Protein AF-A0A2R2MSJ0-F1 (afdb_monomer_lite)

Sequence (145 aa):
MKDLVELEDTWILMQLSHLGVMKRMVDFLRVNDDDELLEVMGLIVARMLVSSDDRLGQLFDTHGGPTLLMSMARRTTGLLRDEVGQTLKSVTHGLKKQKYKQLQKATQHPQKADIWDQVFQKWQEQDRVTQIFQRPYISPQHQVL

Organism: Lingula anatina (NCBI:txid7574)

Foldseek 3Di:
DDDPVVVVLVVVLVVCVVVLVLLVLQVQCVVVVVDLVSNLVSLVVLLVSCQSDVVSLVSNVVNVVLVSLVVQCVVDDDPSNVSSVSSNVSSVVSVVVVVVVVVVVVPDDDDDDDPVVVVVVVVVVVVVVVVVVPDDDDDDDDDDD

Structure (mmCIF, N/CA/C/O backbone):
data_AF-A0A2R2MSJ0-F1
#
_entry.id   AF-A0A2R2MSJ0-F1
#
loop_
_atom_site.group_PDB
_atom_site.id
_atom_site.type_symbol
_atom_site.label_atom_id
_atom_site.label_alt_id
_atom_site.label_comp_id
_atom_site.label_asym_id
_atom_site.label_entity_id
_atom_site.label_seq_id
_atom_site.pdbx_PDB_ins_code
_atom_site.Cartn_x
_atom_site.Cartn_y
_atom_site.Cartn_z
_atom_site.occupancy
_atom_site.B_iso_or_equiv
_atom_site.auth_seq_id
_atom_site.auth_comp_id
_atom_site.auth_asym_id
_atom_site.auth_atom_id
_atom_site.pdbx_PDB_model_num
ATOM 1 N N . MET A 1 1 ? 30.808 7.928 -7.553 1.00 41.94 1 MET A N 1
ATOM 2 C CA . MET A 1 1 ? 31.110 6.519 -7.240 1.00 41.94 1 MET A CA 1
ATOM 3 C C . MET A 1 1 ? 29.891 6.029 -6.476 1.00 41.94 1 MET A C 1
ATOM 5 O O . MET A 1 1 ? 29.633 6.597 -5.429 1.00 41.94 1 MET A O 1
ATOM 9 N N . LYS A 1 2 ? 29.032 5.191 -7.075 1.00 44.12 2 LYS A N 1
ATOM 10 C CA . LYS A 1 2 ? 27.885 4.620 -6.346 1.00 44.12 2 LYS A CA 1
ATOM 11 C C . LYS A 1 2 ? 28.430 3.499 -5.471 1.00 44.12 2 LYS A C 1
ATOM 13 O O . LYS A 1 2 ? 29.189 2.682 -5.994 1.00 44.12 2 LYS A O 1
ATOM 18 N N . ASP A 1 3 ? 28.115 3.521 -4.183 1.00 49.41 3 ASP A N 1
ATOM 19 C CA . ASP A 1 3 ? 28.580 2.512 -3.235 1.00 49.41 3 ASP A CA 1
ATOM 20 C C . ASP A 1 3 ? 28.105 1.119 -3.662 1.00 49.41 3 ASP A C 1
ATOM 22 O O . ASP A 1 3 ? 27.002 0.958 -4.188 1.00 49.41 3 ASP A O 1
ATOM 26 N N . LEU A 1 4 ? 28.939 0.101 -3.432 1.00 45.50 4 LEU A N 1
ATOM 27 C CA . LEU A 1 4 ? 28.608 -1.303 -3.717 1.00 45.50 4 LEU A CA 1
ATOM 28 C C . LEU A 1 4 ? 27.281 -1.727 -3.056 1.00 45.50 4 LEU A C 1
ATOM 30 O O . LEU A 1 4 ? 26.523 -2.502 -3.630 1.00 45.50 4 LEU A O 1
ATOM 34 N N . VAL A 1 5 ? 26.990 -1.150 -1.888 1.00 57.09 5 VAL A N 1
ATOM 35 C CA . VAL A 1 5 ? 25.764 -1.366 -1.110 1.00 57.09 5 VAL A CA 1
ATOM 36 C C . VAL A 1 5 ? 24.522 -0.883 -1.871 1.00 57.09 5 VAL A C 1
ATOM 38 O O . VAL A 1 5 ? 23.530 -1.599 -1.946 1.00 57.09 5 VAL A O 1
ATOM 41 N N . GLU A 1 6 ? 24.590 0.271 -2.550 1.00 57.34 6 GLU A N 1
ATOM 42 C CA . GLU A 1 6 ? 23.467 0.773 -3.362 1.00 57.34 6 GLU A CA 1
ATOM 43 C C . GLU A 1 6 ? 23.180 -0.128 -4.579 1.00 57.34 6 GLU A C 1
ATOM 45 O O . GLU A 1 6 ? 22.046 -0.200 -5.065 1.00 57.34 6 GLU A O 1
ATOM 50 N N . LEU A 1 7 ? 24.209 -0.806 -5.102 1.00 60.25 7 LEU A N 1
ATOM 51 C CA . LEU A 1 7 ? 24.081 -1.746 -6.219 1.00 60.25 7 LEU A CA 1
ATOM 52 C C . LEU A 1 7 ? 23.449 -3.075 -5.780 1.00 60.25 7 LEU A C 1
ATOM 54 O O . LEU A 1 7 ? 22.593 -3.589 -6.505 1.00 60.25 7 LEU A O 1
ATOM 58 N N . GLU A 1 8 ? 23.817 -3.600 -4.607 1.00 61.97 8 GLU A N 1
ATOM 59 C CA . GLU A 1 8 ? 23.181 -4.788 -4.016 1.00 61.97 8 GLU A CA 1
ATOM 60 C C . GLU A 1 8 ? 21.708 -4.535 -3.680 1.00 61.97 8 GLU A C 1
ATOM 62 O O . GLU A 1 8 ? 20.848 -5.320 -4.091 1.00 61.97 8 GLU A O 1
ATOM 67 N N . ASP A 1 9 ? 21.396 -3.400 -3.050 1.00 66.62 9 ASP A N 1
ATOM 68 C CA . ASP A 1 9 ? 20.017 -3.024 -2.721 1.00 66.62 9 ASP A CA 1
ATOM 69 C C . ASP A 1 9 ? 19.148 -2.931 -3.984 1.00 66.62 9 ASP A C 1
ATOM 71 O O . ASP A 1 9 ? 18.032 -3.455 -4.035 1.00 66.62 9 ASP A O 1
ATOM 75 N N . THR A 1 10 ? 19.685 -2.348 -5.062 1.00 74.25 10 THR A N 1
ATOM 76 C CA . THR A 1 10 ? 18.979 -2.256 -6.350 1.00 74.25 10 THR A CA 1
ATOM 77 C C . THR A 1 10 ? 18.700 -3.639 -6.952 1.00 74.25 10 THR A C 1
ATOM 79 O O . THR A 1 10 ? 17.625 -3.861 -7.519 1.00 74.25 10 THR A O 1
ATOM 82 N N . TRP A 1 11 ? 19.641 -4.584 -6.847 1.00 80.62 11 TRP A N 1
ATOM 83 C CA . TRP A 1 11 ? 19.450 -5.942 -7.359 1.00 80.62 11 TRP A CA 1
ATOM 84 C C . TRP A 1 11 ? 18.376 -6.695 -6.569 1.00 80.62 11 TRP A C 1
ATOM 86 O O . TRP A 1 11 ? 17.491 -7.299 -7.180 1.00 80.62 11 TRP A O 1
ATOM 96 N N . ILE A 1 12 ? 18.388 -6.598 -5.236 1.00 81.81 12 ILE A N 1
ATOM 97 C CA . ILE A 1 12 ? 17.370 -7.211 -4.370 1.00 81.81 12 ILE A CA 1
ATOM 98 C C . ILE A 1 12 ? 15.978 -6.679 -4.729 1.00 81.81 12 ILE A C 1
ATOM 100 O O . ILE A 1 12 ? 15.050 -7.460 -4.947 1.00 81.81 12 ILE A O 1
ATOM 104 N N . LEU A 1 13 ? 15.827 -5.361 -4.874 1.00 79.06 13 LEU A N 1
ATOM 105 C CA . LEU A 1 13 ? 14.554 -4.732 -5.244 1.00 79.06 13 LEU A CA 1
ATOM 106 C C . LEU A 1 13 ? 14.070 -5.173 -6.637 1.00 79.06 13 LEU A C 1
ATOM 108 O O . LEU A 1 13 ? 12.874 -5.405 -6.840 1.00 79.06 13 LEU A O 1
ATOM 112 N N . MET A 1 14 ? 14.990 -5.378 -7.588 1.00 78.75 14 MET A N 1
ATOM 113 C CA . MET A 1 14 ? 14.667 -5.964 -8.893 1.00 78.75 14 MET A CA 1
ATOM 114 C C . MET A 1 14 ? 14.197 -7.420 -8.789 1.00 78.75 14 MET A C 1
ATOM 116 O O . MET A 1 14 ? 13.229 -7.782 -9.460 1.00 78.75 14 MET A O 1
ATOM 120 N N . GLN A 1 15 ? 14.825 -8.245 -7.946 1.00 84.19 15 GLN A N 1
ATOM 121 C CA . GLN A 1 15 ? 14.379 -9.624 -7.721 1.00 84.19 15 GLN A CA 1
ATOM 122 C C . GLN A 1 15 ? 12.989 -9.666 -7.075 1.00 84.19 15 GLN A C 1
ATOM 124 O O . GLN A 1 15 ? 12.120 -10.410 -7.526 1.00 84.19 15 GLN A O 1
ATOM 129 N N . LEU A 1 16 ? 12.732 -8.820 -6.074 1.00 79.31 16 LEU A N 1
ATOM 130 C CA . LEU A 1 16 ? 11.418 -8.718 -5.426 1.00 79.31 16 LEU A CA 1
ATOM 131 C C . LEU A 1 16 ? 10.319 -8.312 -6.421 1.00 79.31 16 LEU A C 1
ATOM 133 O O . LEU A 1 16 ? 9.221 -8.874 -6.410 1.00 79.31 16 LEU A O 1
ATOM 137 N N . SER A 1 17 ? 10.626 -7.373 -7.317 1.00 79.94 17 SER A N 1
ATOM 138 C CA . SER A 1 17 ? 9.743 -7.001 -8.425 1.00 79.94 17 SER A CA 1
ATOM 139 C C . SER A 1 17 ? 9.456 -8.193 -9.348 1.00 79.94 17 SER A C 1
ATOM 141 O O . SER A 1 17 ? 8.292 -8.508 -9.602 1.00 79.94 17 SER A O 1
ATOM 143 N N . HIS A 1 18 ? 10.497 -8.917 -9.777 1.00 81.38 18 HIS A N 1
ATOM 144 C CA . HIS A 1 18 ? 10.367 -10.090 -10.648 1.00 81.38 18 HIS A CA 1
ATOM 145 C C . HIS A 1 18 ? 9.522 -11.210 -10.019 1.00 81.38 18 HIS A C 1
ATOM 147 O O . HIS A 1 18 ? 8.736 -11.860 -10.703 1.00 81.38 18 HIS A O 1
ATOM 153 N N . LEU A 1 19 ? 9.626 -11.404 -8.703 1.00 86.62 19 LEU A N 1
ATOM 154 C CA . LEU A 1 19 ? 8.842 -12.390 -7.952 1.00 86.62 19 LEU A CA 1
ATOM 155 C C . LEU A 1 19 ? 7.370 -11.983 -7.743 1.00 86.62 19 LEU A C 1
ATOM 157 O O . LEU A 1 19 ? 6.595 -12.742 -7.152 1.00 86.62 19 LEU A O 1
ATOM 161 N N . GLY A 1 20 ? 6.963 -10.800 -8.212 1.00 88.44 20 GLY A N 1
ATOM 162 C CA . GLY A 1 20 ? 5.594 -10.307 -8.087 1.00 88.44 20 GLY A CA 1
ATOM 163 C C . GLY A 1 20 ? 5.208 -9.981 -6.644 1.00 88.44 20 GLY A C 1
ATOM 164 O O . GLY A 1 20 ? 4.040 -10.122 -6.275 1.00 88.44 20 GLY A O 1
ATOM 165 N N . VAL A 1 21 ? 6.174 -9.563 -5.818 1.00 91.19 21 VAL A N 1
ATOM 166 C CA . VAL A 1 21 ? 5.967 -9.315 -4.382 1.00 91.19 21 VAL A CA 1
ATOM 167 C C . VAL A 1 21 ? 4.845 -8.310 -4.135 1.00 91.19 21 VAL A C 1
ATOM 169 O O . VAL A 1 21 ? 4.022 -8.545 -3.257 1.00 91.19 21 VAL A O 1
ATOM 172 N N . MET A 1 22 ? 4.730 -7.247 -4.940 1.00 93.56 22 MET A N 1
ATOM 173 C CA . MET A 1 22 ? 3.663 -6.255 -4.740 1.00 93.56 22 MET A CA 1
ATOM 174 C C . MET A 1 22 ? 2.271 -6.816 -5.029 1.00 93.56 22 MET A C 1
ATOM 176 O O . MET A 1 22 ? 1.339 -6.507 -4.293 1.00 93.56 22 MET A O 1
ATOM 180 N N . LYS A 1 23 ? 2.121 -7.689 -6.036 1.00 94.31 23 LYS A N 1
ATOM 181 C CA . LYS A 1 23 ? 0.851 -8.386 -6.280 1.00 94.31 23 LYS A CA 1
ATOM 182 C C . LYS A 1 23 ? 0.476 -9.242 -5.071 1.00 94.31 23 LYS A C 1
ATOM 184 O O . LYS A 1 23 ? -0.622 -9.111 -4.546 1.00 94.31 23 LYS A O 1
ATOM 189 N N . ARG A 1 24 ? 1.420 -10.063 -4.595 1.00 95.06 24 ARG A N 1
ATOM 190 C CA . ARG A 1 24 ? 1.214 -10.926 -3.421 1.00 95.06 24 ARG A CA 1
ATOM 191 C C . ARG A 1 24 ? 0.908 -10.121 -2.164 1.00 95.06 24 ARG A C 1
ATOM 193 O O . ARG A 1 24 ? 0.107 -10.566 -1.361 1.00 95.06 24 ARG A O 1
ATOM 200 N N . MET A 1 25 ? 1.512 -8.946 -2.009 1.00 95.62 25 MET A N 1
ATOM 201 C CA . MET A 1 25 ? 1.252 -8.051 -0.885 1.00 95.62 25 MET A CA 1
ATOM 202 C C . MET A 1 25 ? -0.173 -7.490 -0.920 1.00 95.62 25 MET A C 1
ATOM 204 O O . MET A 1 25 ? -0.855 -7.468 0.099 1.00 95.62 25 MET A O 1
ATOM 208 N N . VAL A 1 26 ? -0.651 -7.070 -2.095 1.00 96.00 26 VAL A N 1
ATOM 209 C CA . VAL A 1 26 ? -2.043 -6.625 -2.262 1.00 96.00 26 VAL A CA 1
ATOM 210 C C . VAL A 1 26 ? -3.015 -7.778 -2.015 1.00 96.00 26 VAL A C 1
ATOM 212 O O . VAL A 1 26 ? -4.011 -7.587 -1.324 1.00 96.00 26 VAL A O 1
ATOM 215 N N . ASP A 1 27 ? -2.722 -8.968 -2.541 1.00 96.56 27 ASP A N 1
ATOM 216 C CA . ASP A 1 27 ? -3.549 -10.157 -2.322 1.00 96.56 27 ASP A CA 1
ATOM 217 C C . ASP A 1 27 ? -3.570 -10.543 -0.833 1.00 96.56 27 ASP A C 1
ATOM 219 O O . ASP A 1 27 ? -4.640 -10.783 -0.282 1.00 96.56 27 ASP A O 1
ATOM 223 N N . PHE A 1 28 ? -2.421 -10.500 -0.154 1.00 96.94 28 PHE A N 1
ATOM 224 C CA . PHE A 1 28 ? -2.301 -10.738 1.285 1.00 96.94 28 PHE A CA 1
ATOM 225 C C . PHE A 1 28 ? -3.199 -9.794 2.097 1.00 96.94 28 PHE A C 1
ATOM 227 O O . PHE A 1 28 ? -3.963 -10.253 2.939 1.00 96.94 28 PHE A O 1
ATOM 234 N N . LEU A 1 29 ? -3.177 -8.492 1.807 1.00 96.31 29 LEU A N 1
ATOM 235 C CA . LEU A 1 29 ? -4.030 -7.512 2.492 1.00 96.31 29 LEU A CA 1
ATOM 236 C C . LEU A 1 29 ? -5.529 -7.676 2.185 1.00 96.31 29 LEU A C 1
ATOM 238 O O . LEU A 1 29 ? -6.363 -7.151 2.915 1.00 96.31 29 LEU A O 1
ATOM 242 N N . ARG A 1 30 ? -5.889 -8.351 1.088 1.00 95.38 30 ARG A N 1
ATOM 243 C CA . ARG A 1 30 ? -7.292 -8.626 0.741 1.00 95.38 30 ARG A CA 1
ATOM 244 C C . ARG A 1 30 ? -7.847 -9.855 1.439 1.00 95.38 30 ARG A C 1
ATOM 246 O O . ARG A 1 30 ? -9.039 -9.876 1.698 1.00 95.38 30 ARG A O 1
ATOM 253 N N . VAL A 1 31 ? -7.021 -10.881 1.643 1.00 96.31 31 VAL A N 1
ATOM 254 C CA . VAL A 1 31 ? -7.482 -12.179 2.165 1.00 96.31 31 VAL A CA 1
ATOM 255 C C . VAL A 1 31 ? -7.405 -12.292 3.683 1.00 96.31 31 VAL A C 1
ATOM 257 O O . VAL A 1 31 ? -8.005 -13.210 4.221 1.00 96.31 31 VAL A O 1
ATOM 260 N N . ASN A 1 32 ? -6.666 -11.403 4.349 1.00 94.19 32 ASN A N 1
ATOM 261 C CA . ASN A 1 32 ? -6.543 -11.371 5.808 1.00 94.19 32 ASN A CA 1
ATOM 262 C C . ASN A 1 32 ? -7.300 -10.167 6.396 1.00 94.19 32 ASN A C 1
ATOM 264 O O . ASN A 1 32 ? -6.772 -9.497 7.271 1.00 94.19 32 ASN A O 1
ATOM 268 N N . ASP A 1 3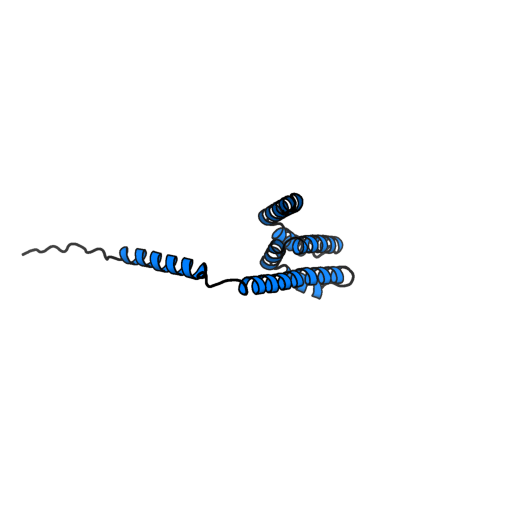3 ? -8.479 -9.819 5.867 1.00 91.88 33 ASP A N 1
ATOM 269 C CA . ASP A 1 33 ? -9.258 -8.649 6.316 1.00 91.88 33 ASP A CA 1
ATOM 270 C C . ASP A 1 33 ? -10.039 -8.874 7.626 1.00 91.88 33 ASP A C 1
ATOM 272 O O . ASP A 1 33 ? -10.769 -7.991 8.083 1.00 91.88 33 ASP A O 1
ATOM 276 N N . ASP A 1 34 ? -9.878 -10.051 8.226 1.00 93.00 34 ASP A N 1
ATOM 277 C CA . ASP A 1 34 ? -10.434 -10.482 9.504 1.00 93.00 34 ASP A CA 1
ATOM 278 C C . ASP A 1 34 ? -9.406 -10.481 10.652 1.00 93.00 34 ASP A C 1
ATOM 280 O O . ASP A 1 34 ? -9.797 -10.555 11.820 1.00 93.00 34 ASP A O 1
ATOM 284 N N . ASP A 1 35 ? -8.111 -10.352 10.345 1.00 94.88 35 ASP A N 1
ATOM 285 C CA . ASP A 1 35 ? -7.021 -10.304 11.322 1.00 94.88 35 ASP A CA 1
ATOM 286 C C . ASP A 1 35 ? -6.300 -8.949 11.274 1.00 94.88 35 ASP A C 1
ATOM 288 O O . ASP A 1 35 ? -5.420 -8.690 10.446 1.00 94.88 35 ASP A O 1
ATOM 292 N N . GLU A 1 36 ? -6.646 -8.085 12.231 1.00 94.06 36 GLU A N 1
ATOM 293 C CA . GLU A 1 36 ? -6.086 -6.737 12.347 1.00 94.06 36 GLU A CA 1
ATOM 294 C C . GLU A 1 36 ? -4.552 -6.742 12.476 1.00 94.06 36 GLU A C 1
ATOM 296 O O . GLU A 1 36 ? -3.880 -5.859 11.934 1.00 94.06 36 GLU A O 1
ATOM 301 N N . LEU A 1 37 ? -3.969 -7.731 13.161 1.00 94.50 37 LEU A N 1
ATOM 302 C CA . LEU A 1 37 ? -2.522 -7.809 13.342 1.00 94.50 37 LEU A CA 1
ATOM 303 C C . LEU A 1 37 ? -1.827 -8.138 12.017 1.00 94.50 37 LEU A C 1
ATOM 305 O O . LEU A 1 37 ? -0.807 -7.520 11.691 1.00 94.50 37 LEU A O 1
ATOM 309 N N . LEU A 1 38 ? -2.382 -9.072 11.241 1.00 96.00 38 LEU A N 1
ATOM 310 C CA . LEU A 1 38 ? -1.876 -9.396 9.909 1.00 96.00 38 LEU A CA 1
ATOM 311 C C . LEU A 1 38 ? -2.039 -8.218 8.944 1.00 96.00 38 LEU A C 1
ATOM 313 O O . LEU A 1 38 ? -1.087 -7.912 8.220 1.00 96.00 38 LEU A O 1
ATOM 317 N N . GLU A 1 39 ? -3.171 -7.504 8.966 1.00 96.19 39 GLU A N 1
ATOM 318 C CA . GLU A 1 39 ? -3.343 -6.284 8.165 1.00 96.19 39 GLU A CA 1
ATOM 319 C C . GLU A 1 39 ? -2.282 -5.234 8.527 1.00 96.19 39 GLU A C 1
ATOM 321 O O . GLU A 1 39 ? -1.632 -4.684 7.634 1.00 96.19 39 GLU A O 1
ATOM 326 N N . VAL A 1 40 ? -2.038 -4.990 9.819 1.00 95.56 40 VAL A N 1
ATOM 327 C CA . VAL A 1 40 ? -1.009 -4.046 10.287 1.00 95.56 40 VAL A CA 1
ATOM 328 C C . VAL A 1 40 ? 0.388 -4.463 9.823 1.00 95.56 40 VAL A C 1
ATOM 330 O O . VAL A 1 40 ? 1.115 -3.644 9.255 1.00 95.56 40 VAL A O 1
ATOM 333 N N . MET A 1 41 ? 0.774 -5.730 10.005 1.00 95.25 41 MET A N 1
ATOM 334 C CA . MET A 1 41 ? 2.074 -6.229 9.541 1.00 95.25 41 MET A CA 1
ATOM 335 C C . MET A 1 41 ? 2.219 -6.083 8.022 1.00 95.25 41 MET A C 1
ATOM 337 O O . MET A 1 41 ? 3.242 -5.589 7.540 1.00 95.25 41 MET A O 1
ATOM 341 N N . GLY A 1 42 ? 1.180 -6.444 7.266 1.00 95.88 42 GLY A N 1
ATOM 342 C CA . GLY A 1 42 ? 1.147 -6.288 5.814 1.00 95.88 42 GLY A CA 1
ATOM 343 C C . GLY A 1 42 ? 1.295 -4.829 5.384 1.00 95.88 42 GLY A C 1
ATOM 344 O O . GLY A 1 42 ? 2.066 -4.528 4.472 1.00 95.88 42 GLY A O 1
ATOM 345 N N . LEU A 1 43 ? 0.625 -3.899 6.070 1.00 96.88 43 LEU A N 1
ATOM 346 C CA . LEU A 1 43 ? 0.716 -2.463 5.797 1.00 96.88 43 LEU A CA 1
ATOM 347 C C . LEU A 1 43 ? 2.112 -1.906 6.075 1.00 96.88 43 LEU A C 1
ATOM 349 O O . LEU A 1 43 ? 2.598 -1.094 5.286 1.00 96.88 43 LEU A O 1
ATOM 353 N N . ILE A 1 44 ? 2.770 -2.349 7.148 1.00 94.75 44 ILE A N 1
ATOM 354 C CA . ILE A 1 44 ? 4.147 -1.955 7.468 1.00 94.75 44 ILE A CA 1
ATOM 355 C C . ILE A 1 44 ? 5.100 -2.429 6.367 1.00 94.75 44 ILE A C 1
ATOM 357 O O . ILE A 1 44 ? 5.869 -1.624 5.836 1.00 94.75 44 ILE A O 1
ATOM 361 N N . VAL A 1 45 ? 5.023 -3.703 5.970 1.00 94.19 45 VAL A N 1
ATOM 362 C CA . VAL A 1 45 ? 5.891 -4.254 4.917 1.00 94.19 45 VAL A CA 1
ATOM 363 C C . VAL A 1 45 ? 5.614 -3.573 3.576 1.00 94.19 45 VAL A C 1
ATOM 365 O O . VAL A 1 45 ? 6.552 -3.145 2.901 1.00 94.19 45 VAL A O 1
ATOM 368 N N . ALA A 1 46 ? 4.343 -3.390 3.207 1.00 94.56 46 ALA A N 1
ATOM 369 C CA . ALA A 1 46 ? 3.963 -2.664 1.999 1.00 94.56 46 ALA A CA 1
ATOM 370 C C . ALA A 1 46 ? 4.544 -1.244 2.006 1.00 94.56 46 ALA A C 1
ATOM 372 O O . ALA A 1 46 ? 5.153 -0.826 1.022 1.00 94.56 46 ALA A O 1
ATOM 373 N N . ARG A 1 47 ? 4.425 -0.524 3.130 1.00 94.50 47 ARG A N 1
ATOM 374 C CA . ARG A 1 47 ? 4.978 0.823 3.301 1.00 94.50 47 ARG A CA 1
ATOM 375 C C . ARG A 1 47 ? 6.495 0.848 3.145 1.00 94.50 47 ARG A C 1
ATOM 377 O O . ARG A 1 47 ? 7.006 1.758 2.492 1.00 94.50 47 ARG A O 1
ATOM 384 N N . MET A 1 48 ? 7.210 -0.117 3.718 1.00 90.75 48 MET A N 1
ATOM 385 C CA . MET A 1 48 ? 8.664 -0.221 3.570 1.00 90.75 48 MET A CA 1
ATOM 386 C C . MET A 1 48 ? 9.058 -0.421 2.104 1.00 90.75 48 MET A C 1
ATOM 388 O O . MET A 1 48 ? 9.909 0.309 1.605 1.00 90.75 48 MET A O 1
ATOM 392 N N . LEU A 1 49 ? 8.385 -1.335 1.397 1.00 90.31 49 LEU A N 1
ATOM 393 C CA . LEU A 1 49 ? 8.667 -1.648 -0.007 1.00 90.31 49 LEU A CA 1
ATOM 394 C C . LEU A 1 49 ? 8.366 -0.479 -0.956 1.00 90.31 49 LEU A C 1
ATOM 396 O O . LEU A 1 49 ? 9.161 -0.178 -1.840 1.00 90.31 49 LEU A O 1
ATOM 400 N N . VAL A 1 50 ? 7.236 0.215 -0.782 1.00 91.12 50 VAL A N 1
ATOM 401 C CA . VAL A 1 50 ? 6.916 1.386 -1.626 1.00 91.12 50 VAL A CA 1
ATOM 402 C C . VAL A 1 50 ? 7.801 2.592 -1.314 1.00 91.12 50 VAL A C 1
ATOM 404 O O . VAL A 1 50 ? 7.940 3.476 -2.153 1.00 91.12 50 VAL A O 1
ATOM 407 N N . SER A 1 51 ? 8.374 2.657 -0.108 1.00 88.19 51 SER A N 1
ATOM 408 C CA . SER A 1 51 ? 9.266 3.751 0.293 1.00 88.19 51 SER A CA 1
ATOM 409 C C . SER A 1 51 ? 10.720 3.501 -0.110 1.00 88.19 51 SER A C 1
ATOM 411 O O . SER A 1 51 ? 11.477 4.466 -0.216 1.00 88.19 51 SER A O 1
ATOM 413 N N . SER A 1 52 ? 11.115 2.241 -0.323 1.00 85.81 52 SER A N 1
ATOM 414 C CA . SER A 1 52 ? 12.474 1.870 -0.726 1.00 85.81 52 SER A CA 1
ATOM 415 C C . SER A 1 52 ? 12.717 2.030 -2.228 1.00 85.81 52 SER A C 1
ATOM 417 O O . SER A 1 52 ? 13.798 2.469 -2.613 1.00 85.81 52 SER A O 1
ATOM 419 N N . ASP A 1 53 ? 11.727 1.728 -3.078 1.00 83.88 53 ASP A N 1
ATOM 420 C CA . ASP A 1 53 ? 11.858 1.826 -4.537 1.00 83.88 53 ASP A CA 1
ATOM 421 C C . ASP A 1 53 ? 10.573 2.336 -5.210 1.00 83.88 53 ASP A C 1
ATOM 423 O O . ASP A 1 53 ? 9.490 1.757 -5.087 1.00 83.88 53 ASP A O 1
ATOM 427 N N . ASP A 1 54 ? 10.714 3.396 -6.010 1.00 83.81 54 ASP A N 1
ATOM 428 C CA . ASP A 1 54 ? 9.622 3.998 -6.780 1.00 83.81 54 ASP A CA 1
ATOM 429 C C . ASP A 1 54 ? 8.925 2.990 -7.723 1.00 83.81 54 ASP A C 1
ATOM 431 O O . ASP A 1 54 ? 7.719 3.086 -7.957 1.00 83.81 54 ASP A O 1
ATOM 435 N N . ARG A 1 55 ? 9.660 2.020 -8.282 1.00 84.56 55 ARG A N 1
ATOM 436 C CA . ARG A 1 55 ? 9.131 0.978 -9.179 1.00 84.56 55 ARG A CA 1
ATOM 437 C C . ARG A 1 55 ? 8.223 0.018 -8.425 1.00 84.56 55 ARG A C 1
ATOM 439 O O . ARG A 1 55 ? 7.196 -0.391 -8.959 1.00 84.56 55 ARG A O 1
ATOM 446 N N . LEU A 1 56 ? 8.572 -0.323 -7.183 1.00 89.12 56 LEU A N 1
ATOM 447 C CA . LEU A 1 56 ? 7.693 -1.112 -6.321 1.00 89.12 56 LEU A CA 1
ATOM 448 C C . LEU A 1 56 ? 6.431 -0.313 -5.990 1.00 89.12 56 LEU A C 1
ATOM 450 O O . LEU A 1 56 ? 5.333 -0.857 -6.074 1.00 89.12 56 LEU A O 1
ATOM 454 N N . GLY A 1 57 ? 6.563 0.991 -5.730 1.00 90.44 57 GLY A N 1
ATOM 455 C CA . GLY A 1 57 ? 5.422 1.905 -5.624 1.00 90.44 57 GLY A CA 1
ATOM 456 C C . GLY A 1 57 ? 4.490 1.853 -6.842 1.00 90.44 57 GLY A C 1
ATOM 457 O O . GLY A 1 57 ? 3.278 1.715 -6.688 1.00 90.4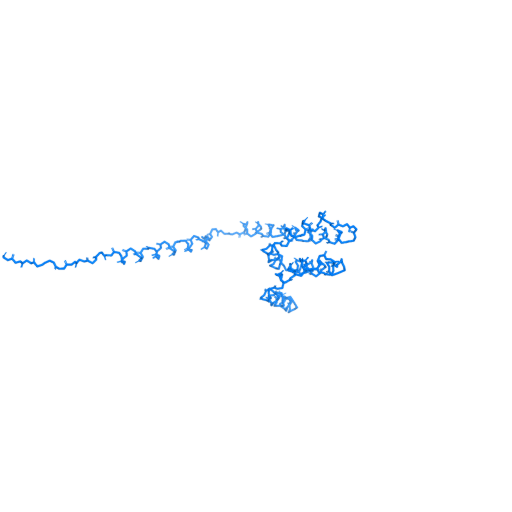4 57 GLY A O 1
ATOM 458 N N . GLN A 1 58 ? 5.043 1.884 -8.057 1.00 88.56 58 GLN A N 1
ATOM 459 C CA . GLN A 1 58 ? 4.264 1.782 -9.299 1.00 88.56 58 GLN A CA 1
ATOM 460 C C . GLN A 1 58 ? 3.594 0.417 -9.479 1.00 88.56 58 GLN A C 1
ATOM 462 O O . GLN A 1 58 ? 2.453 0.346 -9.933 1.00 88.56 58 GLN A O 1
ATOM 467 N N . LEU A 1 59 ? 4.270 -0.675 -9.116 1.00 91.12 59 LEU A N 1
ATOM 468 C CA . LEU A 1 59 ? 3.670 -2.010 -9.152 1.00 91.12 59 LEU A CA 1
ATOM 469 C C . LEU A 1 59 ? 2.531 -2.138 -8.142 1.00 91.12 59 LEU A C 1
ATOM 471 O O . LEU A 1 59 ? 1.490 -2.707 -8.459 1.00 91.12 59 LEU A O 1
ATOM 475 N N . PHE A 1 60 ? 2.692 -1.573 -6.947 1.00 93.44 60 PHE A N 1
ATOM 476 C CA . PHE A 1 60 ? 1.628 -1.519 -5.949 1.00 93.44 60 PHE A CA 1
ATOM 477 C C . PHE A 1 60 ? 0.395 -0.771 -6.470 1.00 93.44 60 PHE A C 1
ATOM 479 O O . PHE A 1 60 ? -0.727 -1.248 -6.300 1.00 93.44 60 PHE A O 1
ATOM 486 N N . ASP A 1 61 ? 0.600 0.356 -7.157 1.00 91.81 61 ASP A N 1
ATOM 487 C CA . ASP A 1 61 ? -0.470 1.106 -7.825 1.00 91.81 61 ASP A CA 1
ATOM 488 C C . ASP A 1 61 ? -1.142 0.276 -8.931 1.00 91.81 61 ASP A C 1
ATOM 490 O O . ASP A 1 61 ? -2.356 0.078 -8.924 1.00 91.81 61 ASP A O 1
ATOM 494 N N . THR A 1 62 ? -0.336 -0.337 -9.802 1.00 92.62 62 THR A N 1
ATOM 495 C CA . THR A 1 62 ? -0.795 -1.199 -10.908 1.00 92.62 62 THR A CA 1
ATOM 496 C C . THR A 1 62 ? -1.673 -2.358 -10.425 1.00 92.62 62 THR A C 1
ATOM 498 O O . THR A 1 62 ? -2.619 -2.751 -11.104 1.00 92.62 62 THR A O 1
ATOM 501 N N . HIS A 1 63 ? -1.396 -2.903 -9.239 1.00 94.38 63 HIS A N 1
ATOM 502 C CA . HIS A 1 63 ? -2.181 -3.989 -8.647 1.00 94.38 63 HIS A CA 1
ATOM 503 C C . HIS A 1 63 ? -3.403 -3.513 -7.834 1.00 94.38 63 HIS A C 1
ATOM 505 O O . HIS A 1 63 ? -4.116 -4.333 -7.252 1.00 94.38 63 HIS A O 1
ATOM 511 N N . GLY A 1 64 ? -3.701 -2.210 -7.822 1.00 93.81 64 GLY A N 1
ATOM 512 C CA . GLY A 1 64 ? -4.870 -1.637 -7.148 1.00 93.81 64 GLY A CA 1
ATOM 513 C C . GLY A 1 64 ? -4.664 -1.377 -5.654 1.00 93.81 64 GLY A C 1
ATOM 514 O O . GLY A 1 64 ? -5.638 -1.299 -4.900 1.00 93.81 64 GLY A O 1
ATOM 515 N N . GLY A 1 65 ? -3.412 -1.244 -5.216 1.00 95.25 65 GLY A N 1
ATOM 516 C CA . GLY A 1 65 ? -3.049 -0.956 -3.832 1.00 95.25 65 GLY A CA 1
ATOM 517 C C . GLY A 1 65 ? -3.698 0.318 -3.272 1.00 95.25 65 GLY A C 1
ATOM 518 O O . GLY A 1 65 ? -4.309 0.247 -2.207 1.00 95.25 65 GLY A O 1
ATOM 519 N N . PRO A 1 66 ? -3.674 1.475 -3.963 1.00 94.50 66 PRO A N 1
ATOM 520 C CA . PRO A 1 66 ? -4.328 2.692 -3.476 1.00 94.50 66 PRO A CA 1
ATOM 521 C C . PRO A 1 66 ? -5.836 2.539 -3.285 1.00 94.50 66 PRO A C 1
ATOM 523 O O . PRO A 1 66 ? -6.373 2.994 -2.278 1.00 94.50 66 PRO A O 1
ATOM 526 N N . THR A 1 67 ? -6.521 1.869 -4.214 1.00 95.06 67 THR A N 1
ATOM 527 C CA . THR A 1 67 ? -7.960 1.596 -4.101 1.00 95.06 67 THR A CA 1
ATOM 528 C C . THR A 1 67 ? -8.258 0.718 -2.889 1.00 95.06 67 THR A C 1
ATOM 530 O O . THR A 1 67 ? -9.194 1.008 -2.142 1.00 95.06 67 THR A O 1
ATOM 533 N N . LEU A 1 68 ? -7.434 -0.310 -2.654 1.00 96.31 68 LEU A N 1
ATOM 534 C CA . LEU A 1 68 ? -7.530 -1.149 -1.462 1.00 96.31 68 LEU A CA 1
ATOM 535 C C . LEU A 1 68 ? -7.331 -0.322 -0.188 1.00 96.31 68 LEU A C 1
ATOM 537 O O . LEU A 1 68 ? -8.190 -0.350 0.686 1.00 96.31 68 LEU A O 1
ATOM 541 N N . LEU A 1 69 ? -6.268 0.479 -0.108 1.00 96.44 69 LEU A N 1
ATOM 542 C CA . LEU A 1 69 ? -5.993 1.318 1.059 1.00 96.44 69 LEU A CA 1
ATOM 543 C C . LEU A 1 69 ? -7.109 2.339 1.325 1.00 96.44 69 LEU A C 1
ATOM 545 O O . LEU A 1 69 ? -7.472 2.573 2.473 1.00 96.44 69 LEU A O 1
ATOM 549 N N . MET A 1 70 ? -7.692 2.936 0.282 1.00 95.12 70 MET A N 1
ATOM 550 C CA . MET A 1 70 ? -8.847 3.826 0.439 1.00 95.12 70 MET A CA 1
ATOM 551 C C . MET A 1 70 ? -10.086 3.083 0.952 1.00 95.12 70 MET A C 1
ATOM 553 O O . MET A 1 70 ? -10.847 3.650 1.734 1.00 95.12 70 MET A O 1
ATOM 557 N N . SER A 1 71 ? -10.302 1.837 0.522 1.00 95.75 71 SER A N 1
ATOM 558 C CA . SER A 1 71 ? -11.372 0.980 1.046 1.00 95.75 71 SER A CA 1
ATOM 559 C C . SER A 1 71 ? -11.131 0.633 2.518 1.00 95.75 71 SER A C 1
ATOM 561 O O . SER A 1 71 ? -12.029 0.826 3.338 1.00 95.75 71 SER A O 1
ATOM 563 N N . MET A 1 72 ? -9.906 0.229 2.868 1.00 95.81 72 MET A N 1
ATOM 564 C CA . MET A 1 72 ? -9.491 -0.027 4.249 1.00 95.81 72 MET A CA 1
ATOM 565 C C . MET A 1 72 ? -9.728 1.207 5.125 1.00 95.81 72 MET A C 1
ATOM 567 O O . MET A 1 72 ? -10.421 1.120 6.128 1.00 95.81 72 MET A O 1
ATOM 571 N N . ALA A 1 73 ? -9.283 2.391 4.696 1.00 94.44 73 ALA A N 1
ATOM 572 C CA . ALA A 1 73 ? -9.427 3.634 5.459 1.00 94.44 73 ALA A CA 1
ATOM 573 C C . ALA A 1 73 ? -10.885 4.002 5.793 1.00 94.44 73 ALA A C 1
ATOM 575 O O . ALA A 1 73 ? -11.128 4.760 6.733 1.00 94.44 73 ALA A O 1
ATOM 576 N N . ARG A 1 74 ? -11.854 3.513 5.005 1.00 93.62 74 ARG A N 1
ATOM 577 C CA . ARG A 1 74 ? -13.289 3.719 5.252 1.00 93.62 74 ARG A CA 1
ATOM 578 C C . ARG A 1 74 ? -13.863 2.730 6.262 1.00 93.62 74 ARG A C 1
ATOM 580 O O . ARG A 1 74 ? -14.811 3.096 6.949 1.00 93.62 74 ARG A O 1
ATOM 587 N N . ARG A 1 75 ? -13.335 1.503 6.321 1.00 92.81 75 ARG A N 1
ATOM 588 C CA . ARG A 1 75 ? -13.855 0.426 7.182 1.00 92.81 75 ARG A CA 1
ATOM 589 C C . ARG A 1 75 ? -13.111 0.293 8.513 1.00 92.81 75 ARG A C 1
ATOM 591 O O . ARG A 1 75 ? -13.692 -0.211 9.463 1.00 92.81 75 ARG A O 1
ATOM 598 N N . THR A 1 76 ? -11.855 0.731 8.591 1.00 93.38 76 THR A N 1
ATOM 599 C CA . THR A 1 76 ? -10.999 0.525 9.766 1.00 93.38 76 THR A CA 1
ATOM 600 C C . THR A 1 76 ? -11.055 1.701 10.745 1.00 93.38 76 THR A C 1
ATOM 602 O O . THR A 1 76 ? -11.375 2.841 10.390 1.00 93.38 76 THR A O 1
ATOM 605 N N . THR A 1 77 ? -10.724 1.433 12.010 1.00 90.38 77 THR A N 1
ATOM 606 C CA . THR A 1 77 ? -10.633 2.425 13.097 1.00 90.38 77 THR A CA 1
ATOM 607 C C . THR A 1 77 ? -9.379 2.188 13.939 1.00 90.38 77 THR A C 1
ATOM 609 O O . THR A 1 77 ? -8.710 1.178 13.762 1.00 90.38 77 THR A O 1
ATOM 612 N N . GLY A 1 78 ? -9.049 3.110 14.849 1.00 92.44 78 GLY A N 1
ATOM 613 C CA . GLY A 1 78 ? -7.929 2.933 15.780 1.00 92.44 78 GLY A CA 1
ATOM 614 C C . GLY A 1 78 ? -6.573 2.769 15.083 1.00 92.44 78 GLY A C 1
ATOM 615 O O . GLY A 1 78 ? -6.301 3.440 14.086 1.00 92.44 78 GLY A O 1
ATOM 616 N N . LEU A 1 79 ? -5.749 1.858 15.609 1.00 90.62 79 LEU A N 1
ATOM 617 C CA . LEU A 1 79 ? -4.377 1.610 15.157 1.00 90.62 79 LEU A CA 1
ATOM 618 C C . LEU A 1 79 ? -4.317 1.259 13.666 1.00 90.62 79 LEU A C 1
ATOM 620 O O . LEU A 1 79 ? -3.540 1.852 12.918 1.00 90.62 79 LEU A O 1
ATOM 624 N N . LEU A 1 80 ? -5.162 0.332 13.213 1.00 93.69 80 LEU A N 1
ATOM 625 C CA . LEU A 1 80 ? -5.177 -0.088 11.817 1.00 93.69 80 LEU A CA 1
ATOM 626 C C . LEU A 1 80 ? -5.480 1.079 10.869 1.00 93.69 80 LEU A C 1
ATOM 628 O O . LEU A 1 80 ? -4.861 1.206 9.812 1.00 93.69 80 LEU A O 1
ATOM 632 N N . ARG A 1 81 ? -6.387 1.985 11.249 1.00 95.44 81 ARG A N 1
ATOM 633 C CA . ARG A 1 81 ? -6.674 3.187 10.450 1.00 95.44 81 ARG A CA 1
ATOM 634 C C . ARG A 1 81 ? -5.471 4.123 10.362 1.00 95.44 81 ARG A C 1
ATOM 636 O O . ARG A 1 81 ? -5.223 4.684 9.290 1.00 95.44 81 ARG A O 1
ATOM 643 N N . ASP A 1 82 ? -4.733 4.286 11.454 1.00 94.69 82 ASP A N 1
ATOM 644 C CA . ASP A 1 82 ? -3.526 5.111 11.476 1.00 94.69 82 ASP A CA 1
ATOM 645 C C . ASP A 1 82 ? -2.445 4.530 10.559 1.00 94.69 82 ASP A C 1
ATOM 647 O O . ASP A 1 82 ? -1.847 5.264 9.765 1.00 94.69 82 ASP A O 1
ATOM 651 N N . GLU A 1 83 ? -2.256 3.211 10.584 1.00 95.00 83 GLU A N 1
ATOM 652 C CA . GLU A 1 83 ? -1.313 2.514 9.707 1.00 95.00 83 GLU A CA 1
ATOM 653 C C . GLU A 1 83 ? -1.716 2.603 8.230 1.00 95.00 83 GLU A C 1
ATOM 655 O O . GLU A 1 83 ? -0.879 2.928 7.382 1.00 95.00 83 GLU A O 1
ATOM 660 N N . VAL A 1 84 ? -3.003 2.435 7.907 1.00 96.56 84 VAL A N 1
ATOM 661 C CA . VAL A 1 84 ? -3.523 2.664 6.546 1.00 96.56 84 VAL A CA 1
ATOM 662 C C . VAL A 1 84 ? -3.243 4.101 6.097 1.00 96.56 84 VAL A C 1
ATOM 664 O O . VAL A 1 84 ? -2.782 4.330 4.975 1.00 96.56 84 VAL A O 1
ATOM 667 N N . GLY A 1 85 ? -3.483 5.083 6.971 1.00 94.81 85 GLY A N 1
ATOM 668 C CA . GLY A 1 85 ? -3.236 6.495 6.691 1.00 94.81 85 GLY A CA 1
ATOM 669 C C . GLY A 1 85 ? -1.758 6.803 6.434 1.00 94.81 85 GLY A C 1
ATOM 670 O O . GLY A 1 85 ? -1.432 7.540 5.500 1.00 94.81 85 GLY A O 1
ATOM 671 N N . GLN A 1 86 ? -0.852 6.225 7.223 1.00 94.31 86 GLN A N 1
ATOM 672 C CA . GLN A 1 86 ? 0.592 6.342 7.007 1.00 94.31 86 GLN A CA 1
ATOM 673 C C . GLN A 1 86 ? 1.018 5.715 5.675 1.00 94.31 86 GLN A C 1
ATOM 675 O O . GLN A 1 86 ? 1.760 6.334 4.911 1.00 94.31 86 GLN A O 1
ATOM 680 N N . THR A 1 87 ? 0.507 4.528 5.350 1.00 94.69 87 THR A N 1
ATOM 681 C CA . THR A 1 87 ? 0.826 3.843 4.092 1.00 94.69 87 THR A CA 1
ATOM 682 C C . THR A 1 87 ? 0.304 4.625 2.882 1.00 94.69 87 THR A C 1
ATOM 684 O O . THR A 1 87 ? 1.049 4.830 1.921 1.00 94.69 87 THR A O 1
ATOM 687 N N . LEU A 1 88 ? -0.911 5.186 2.948 1.00 93.88 88 LEU A N 1
ATOM 688 C CA . LEU A 1 88 ? -1.440 6.099 1.921 1.00 93.88 88 LEU A CA 1
ATOM 689 C C . LEU A 1 88 ? -0.544 7.324 1.710 1.00 93.88 88 LEU A C 1
ATOM 691 O O . LEU A 1 88 ? -0.300 7.722 0.566 1.00 93.88 88 LEU A O 1
ATOM 695 N N . LYS A 1 89 ? -0.028 7.930 2.786 1.00 90.88 89 LYS A N 1
ATOM 696 C CA . LYS A 1 89 ? 0.903 9.066 2.688 1.00 90.88 89 LYS A CA 1
ATOM 697 C C . LYS A 1 89 ? 2.192 8.678 1.960 1.00 90.88 89 LYS A C 1
ATOM 699 O O . LYS A 1 89 ? 2.622 9.427 1.086 1.00 90.88 89 LYS A O 1
ATOM 704 N N . SER A 1 90 ? 2.781 7.519 2.258 1.00 89.19 90 SER A N 1
ATOM 705 C CA . SER A 1 90 ? 3.995 7.049 1.574 1.00 89.19 90 SER A CA 1
ATOM 706 C C . SER A 1 90 ? 3.769 6.814 0.081 1.00 89.19 90 SER A C 1
ATOM 708 O O . SER A 1 90 ? 4.532 7.320 -0.744 1.00 89.19 90 SER A O 1
ATOM 710 N N . VAL A 1 91 ? 2.675 6.135 -0.280 1.00 85.25 91 VAL A N 1
ATOM 711 C CA . VAL A 1 91 ? 2.334 5.860 -1.685 1.00 85.25 91 VAL A CA 1
ATOM 712 C C . VAL A 1 91 ? 2.077 7.164 -2.455 1.00 85.25 91 VAL A C 1
ATOM 714 O O . VAL A 1 91 ? 2.577 7.357 -3.563 1.00 85.25 91 VAL A O 1
ATOM 717 N N . THR A 1 92 ? 1.365 8.119 -1.850 1.00 80.06 92 THR A N 1
ATOM 718 C CA . THR A 1 92 ? 1.050 9.408 -2.493 1.00 80.06 92 THR A CA 1
ATOM 719 C C . THR A 1 92 ? 2.233 10.377 -2.565 1.00 80.06 92 THR A C 1
ATOM 721 O O . THR A 1 92 ? 2.323 11.166 -3.510 1.00 80.06 92 THR A O 1
ATOM 724 N N . HIS A 1 93 ? 3.170 10.339 -1.614 1.00 70.06 93 HIS A N 1
ATOM 725 C CA . HIS A 1 93 ? 4.377 11.168 -1.662 1.00 70.06 93 HIS A CA 1
ATOM 726 C C . HIS A 1 93 ? 5.436 10.645 -2.640 1.00 70.06 93 HIS A C 1
ATOM 728 O O . HIS A 1 93 ? 6.104 11.471 -3.274 1.00 70.06 93 HIS A O 1
ATOM 734 N N . GLY A 1 94 ? 5.554 9.325 -2.829 1.00 60.00 94 GLY A N 1
ATOM 735 C CA . GLY A 1 94 ? 6.396 8.738 -3.881 1.00 60.00 94 GLY A C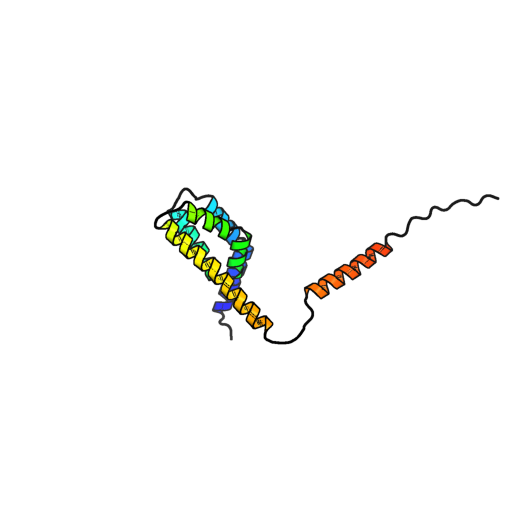A 1
ATOM 736 C C . GLY A 1 94 ? 6.023 9.268 -5.272 1.00 60.00 94 GLY A C 1
ATOM 737 O O . GLY A 1 94 ? 6.874 9.767 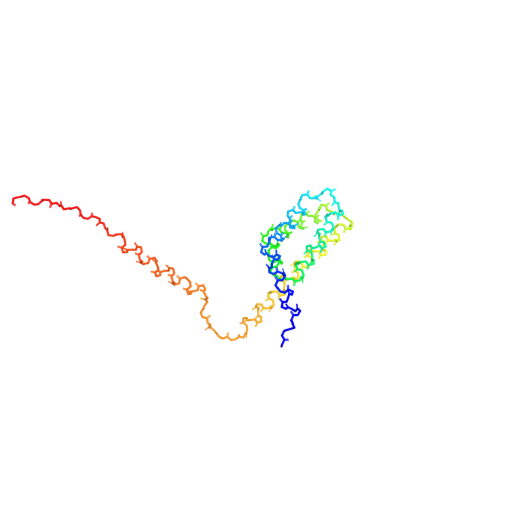-6.011 1.00 60.00 94 GLY A O 1
ATOM 738 N N . LEU A 1 95 ? 4.718 9.338 -5.563 1.00 55.62 95 LEU A N 1
ATOM 739 C CA . LEU A 1 95 ? 4.179 9.904 -6.809 1.00 55.62 95 LEU A CA 1
ATOM 740 C C . LEU A 1 95 ? 4.575 11.378 -7.032 1.00 55.62 95 LEU A C 1
ATOM 742 O O . LEU A 1 95 ? 4.820 11.801 -8.166 1.00 55.62 95 LEU A O 1
ATOM 746 N N . LYS A 1 96 ? 4.676 12.182 -5.964 1.00 53.28 96 LYS A N 1
ATOM 747 C CA . LYS A 1 96 ? 5.088 13.594 -6.069 1.00 53.28 96 LYS A CA 1
ATOM 748 C C . LYS A 1 96 ? 6.571 13.725 -6.419 1.00 53.28 96 LYS A C 1
ATOM 750 O O . LYS A 1 96 ? 6.904 14.515 -7.300 1.00 53.28 96 LYS A O 1
ATOM 755 N N . LYS A 1 97 ? 7.461 12.938 -5.799 1.00 52.88 97 LYS A N 1
ATOM 756 C CA . LYS A 1 97 ? 8.907 12.961 -6.113 1.00 52.88 97 LYS A CA 1
ATOM 757 C C . LYS A 1 97 ? 9.187 12.596 -7.576 1.00 52.88 97 LYS A C 1
ATOM 759 O O . LYS A 1 97 ? 10.079 13.189 -8.186 1.00 52.88 97 LYS A O 1
ATOM 764 N N . GLN A 1 98 ? 8.397 11.695 -8.163 1.00 50.41 98 GLN A N 1
ATOM 765 C CA . GLN A 1 98 ? 8.515 11.344 -9.580 1.00 50.41 98 GLN A CA 1
ATOM 766 C C . GLN A 1 98 ? 8.152 12.497 -10.519 1.00 50.41 98 GLN A C 1
ATOM 768 O O . GLN A 1 98 ? 8.907 12.763 -11.455 1.00 50.41 98 GLN A O 1
ATOM 773 N N . LYS A 1 99 ? 7.064 13.234 -10.246 1.00 49.31 99 LYS A N 1
ATOM 774 C CA . LYS A 1 99 ? 6.691 14.409 -11.056 1.00 49.31 99 LYS A CA 1
ATOM 775 C C . LYS A 1 99 ? 7.805 15.456 -11.066 1.00 49.31 99 LYS A C 1
ATOM 777 O O . LYS A 1 99 ? 8.193 15.913 -12.135 1.00 49.31 99 LYS A O 1
ATOM 782 N N . TYR A 1 100 ? 8.396 15.769 -9.912 1.00 46.41 100 TYR A N 1
ATOM 783 C CA . TYR A 1 100 ? 9.502 16.732 -9.847 1.00 46.41 100 TYR A CA 1
ATOM 784 C C . TYR A 1 100 ? 10.777 16.243 -10.559 1.00 46.41 100 TYR A C 1
ATOM 786 O O . TYR A 1 100 ? 11.416 17.033 -11.251 1.00 46.41 100 TYR A O 1
ATOM 794 N N . LYS A 1 101 ? 11.132 14.949 -10.474 1.00 46.41 101 LYS A N 1
ATOM 795 C CA . LYS A 1 101 ? 12.276 14.385 -11.223 1.00 46.41 101 LYS A CA 1
ATOM 796 C C . LYS A 1 101 ? 12.046 14.355 -12.740 1.00 46.41 101 LYS A C 1
ATOM 798 O O . LYS A 1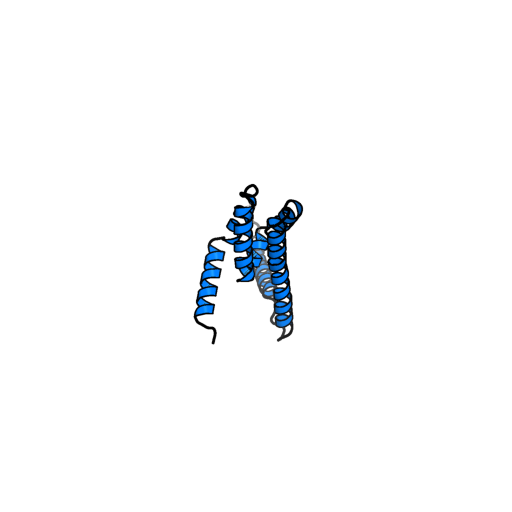 101 ? 12.997 14.555 -13.492 1.00 46.41 101 LYS A O 1
ATOM 803 N N . GLN A 1 102 ? 10.816 14.117 -13.200 1.00 50.84 102 GLN A N 1
ATOM 804 C CA . GLN A 1 102 ? 10.475 14.190 -14.626 1.00 50.84 102 GLN A CA 1
ATOM 805 C C . GLN A 1 102 ? 10.500 15.637 -15.139 1.00 50.84 102 GLN A C 1
ATOM 807 O O . GLN A 1 102 ? 11.063 15.886 -16.200 1.00 50.84 102 GLN A O 1
ATOM 812 N N . LEU A 1 103 ? 10.001 16.600 -14.356 1.00 45.53 103 LEU A N 1
ATOM 813 C CA . LEU A 1 103 ? 10.067 18.029 -14.690 1.00 45.53 103 LEU A CA 1
ATOM 814 C C . LEU A 1 103 ? 11.509 18.563 -14.762 1.00 45.53 103 LEU A C 1
ATOM 816 O O . LEU A 1 103 ? 11.821 19.350 -15.653 1.00 45.53 103 LEU A O 1
ATOM 820 N N . GLN A 1 104 ? 12.405 18.104 -13.882 1.00 46.22 104 GLN A N 1
ATOM 821 C CA . GLN A 1 104 ? 13.830 18.468 -13.931 1.00 46.22 104 GLN A CA 1
ATOM 822 C C . GLN A 1 104 ? 14.579 17.812 -15.105 1.00 46.22 104 GLN A C 1
ATOM 824 O O . GLN A 1 104 ? 15.487 18.417 -15.665 1.00 46.22 104 GLN A O 1
ATOM 829 N N . LYS A 1 105 ? 14.181 16.603 -15.533 1.00 46.81 105 LYS A N 1
ATOM 830 C CA . LYS A 1 105 ? 14.709 15.982 -16.763 1.00 46.81 105 LYS A CA 1
ATOM 831 C C . LYS A 1 105 ? 14.176 16.632 -18.043 1.00 46.81 105 LYS A C 1
ATOM 833 O O . LYS A 1 105 ? 14.892 16.656 -19.033 1.00 46.81 105 LYS A O 1
ATOM 838 N N . ALA A 1 106 ? 12.962 17.183 -18.023 1.00 48.94 106 ALA A N 1
ATOM 839 C CA . ALA A 1 106 ? 12.380 17.899 -19.160 1.00 48.94 106 ALA A CA 1
ATOM 840 C C . ALA A 1 106 ? 13.001 19.290 -19.399 1.00 48.94 106 ALA A C 1
ATOM 842 O O . ALA A 1 106 ? 12.786 19.885 -20.449 1.00 48.94 106 ALA A O 1
ATOM 843 N N . THR A 1 107 ? 13.766 19.821 -18.439 1.00 48.28 107 THR A N 1
ATOM 844 C CA . THR A 1 107 ? 14.327 21.182 -18.492 1.00 48.28 107 THR A CA 1
ATOM 845 C C . THR A 1 107 ? 15.822 21.232 -18.819 1.00 48.28 107 THR A C 1
ATOM 847 O O . THR A 1 107 ? 16.378 22.322 -18.927 1.00 48.28 107 THR A O 1
ATOM 850 N N . GLN A 1 108 ? 16.480 20.088 -19.044 1.00 49.25 108 GLN A N 1
ATOM 851 C CA . GLN A 1 108 ? 17.886 20.036 -19.453 1.00 49.25 108 GLN A CA 1
ATOM 852 C C . GLN A 1 108 ? 18.057 19.222 -20.749 1.00 49.25 108 GLN A C 1
ATOM 854 O O . GLN A 1 108 ? 18.105 17.996 -20.727 1.00 49.25 108 GLN A O 1
ATOM 859 N N . HIS A 1 109 ? 18.250 19.960 -21.851 1.00 44.53 109 HIS A N 1
ATOM 860 C CA . HIS A 1 109 ? 18.790 19.549 -23.161 1.00 44.53 109 HIS A CA 1
ATOM 861 C C . HIS A 1 109 ? 17.848 18.939 -24.233 1.00 44.53 109 HIS A C 1
ATOM 863 O O . HIS A 1 109 ? 16.759 18.465 -23.928 1.00 44.53 109 HIS A O 1
ATOM 869 N N . PRO A 1 110 ? 18.209 19.109 -25.529 1.00 44.16 110 PRO A N 1
ATOM 870 C CA . PRO A 1 110 ? 17.324 19.524 -26.611 1.00 44.16 110 PRO A CA 1
ATOM 871 C C . PRO A 1 110 ? 16.690 18.335 -27.337 1.00 44.16 110 PRO A C 1
ATOM 873 O O . PRO A 1 110 ? 17.244 17.238 -27.329 1.00 44.16 110 PRO A O 1
ATOM 876 N N . GLN A 1 111 ? 15.552 18.602 -27.988 1.00 50.84 111 GLN A N 1
ATOM 877 C CA . GLN A 1 111 ? 14.812 17.753 -28.933 1.00 50.84 111 GLN A CA 1
ATOM 878 C C . GLN A 1 111 ? 15.603 16.539 -29.460 1.00 50.84 111 GLN A C 1
ATOM 880 O O . GLN A 1 111 ? 16.234 16.589 -30.515 1.00 50.84 111 GLN A O 1
ATOM 885 N N . LYS A 1 112 ? 15.536 15.413 -28.747 1.00 50.56 112 LYS A N 1
ATOM 886 C CA . LYS A 1 112 ? 15.714 14.100 -29.362 1.00 50.56 112 LYS A CA 1
ATOM 887 C C . LYS A 1 112 ? 14.320 13.534 -29.535 1.00 50.56 112 LYS A C 1
ATOM 889 O O . LYS A 1 112 ? 13.608 13.387 -28.548 1.00 50.56 112 LYS A O 1
ATOM 894 N N . ALA A 1 113 ? 13.961 13.320 -30.800 1.00 54.66 113 ALA A N 1
ATOM 895 C CA . ALA A 1 113 ? 12.677 12.798 -31.244 1.00 54.66 113 ALA A CA 1
ATOM 896 C C . ALA A 1 113 ? 12.193 11.676 -30.324 1.00 54.66 113 ALA A C 1
ATOM 898 O O . ALA A 1 113 ? 12.970 10.778 -29.975 1.00 54.66 113 ALA A O 1
ATOM 899 N N . ASP A 1 114 ? 10.929 11.782 -29.924 1.00 62.91 114 ASP A N 1
ATOM 900 C CA . ASP A 1 114 ? 10.304 10.891 -28.966 1.00 62.91 114 ASP A CA 1
ATOM 901 C C . ASP A 1 114 ? 10.431 9.446 -29.461 1.00 62.91 114 ASP A C 1
ATOM 903 O O . ASP A 1 114 ? 10.210 9.138 -30.634 1.00 62.91 114 ASP A O 1
ATOM 907 N N . ILE A 1 115 ? 10.813 8.534 -28.567 1.00 61.44 115 ILE A N 1
ATOM 908 C CA . ILE A 1 115 ? 10.961 7.105 -28.894 1.00 61.44 115 ILE A CA 1
ATOM 909 C C . ILE A 1 115 ? 9.640 6.561 -29.467 1.00 61.44 115 ILE A C 1
ATOM 911 O O . ILE A 1 115 ? 9.647 5.699 -30.344 1.00 61.44 115 ILE A O 1
ATOM 915 N N . TRP A 1 116 ? 8.514 7.126 -29.027 1.00 54.88 116 TRP A N 1
ATOM 916 C CA . TRP A 1 116 ? 7.183 6.838 -29.546 1.00 54.88 116 TRP A CA 1
ATOM 917 C C . TRP A 1 116 ? 6.981 7.275 -30.999 1.00 54.88 116 TRP A C 1
ATOM 919 O O . TRP A 1 116 ? 6.377 6.515 -31.749 1.00 54.88 116 TRP A O 1
ATOM 929 N N . ASP A 1 117 ? 7.556 8.399 -31.438 1.00 60.88 117 ASP A N 1
ATOM 930 C CA . ASP A 1 117 ? 7.499 8.824 -32.844 1.00 60.88 117 ASP A CA 1
ATOM 931 C C . ASP A 1 117 ? 8.294 7.867 -33.746 1.00 60.88 117 ASP A C 1
ATOM 933 O O . ASP A 1 117 ? 7.850 7.523 -34.842 1.00 60.88 117 ASP A O 1
ATOM 937 N N . GLN A 1 118 ? 9.443 7.365 -33.274 1.00 62.03 118 GLN A N 1
ATOM 938 C CA . GLN A 1 118 ? 10.235 6.376 -34.019 1.00 62.03 118 GLN A CA 1
ATOM 939 C C . GLN A 1 118 ? 9.550 5.007 -34.093 1.00 62.03 118 GLN A C 1
ATOM 941 O O . GLN A 1 118 ? 9.607 4.342 -35.129 1.00 62.03 118 GLN A O 1
ATOM 946 N N . VAL A 1 119 ? 8.910 4.566 -33.007 1.00 64.19 119 VAL A N 1
ATOM 947 C CA . VAL A 1 119 ? 8.141 3.311 -32.989 1.00 64.19 119 VAL A CA 1
ATOM 948 C C . VAL A 1 119 ? 6.905 3.434 -33.882 1.00 64.19 119 VAL A C 1
ATOM 950 O O . VAL A 1 119 ? 6.632 2.524 -34.664 1.00 64.19 119 VAL A O 1
ATOM 953 N N . PHE A 1 120 ? 6.212 4.574 -33.842 1.00 59.38 120 PHE A N 1
ATOM 954 C CA . PHE A 1 120 ? 5.046 4.840 -34.680 1.00 59.38 120 PHE A CA 1
ATOM 955 C C . PHE A 1 120 ? 5.403 4.903 -36.173 1.00 59.38 120 PHE A C 1
ATOM 957 O O . PHE A 1 120 ? 4.715 4.291 -36.989 1.00 59.38 120 PHE A O 1
ATOM 964 N N . GLN A 1 121 ? 6.519 5.546 -36.544 1.00 62.16 121 GLN A N 1
ATOM 965 C CA . GLN A 1 121 ? 7.006 5.517 -37.928 1.00 62.16 121 GLN A CA 1
ATOM 966 C C . GLN A 1 121 ? 7.370 4.103 -38.393 1.00 62.16 121 GLN A C 1
ATOM 968 O O . GLN A 1 121 ? 6.985 3.708 -39.492 1.00 62.16 121 GLN A O 1
ATOM 973 N N . LYS A 1 122 ? 8.046 3.308 -37.553 1.00 62.88 122 LYS A N 1
ATOM 974 C CA . LYS A 1 122 ? 8.375 1.914 -37.896 1.00 62.88 122 LYS A CA 1
ATOM 975 C C . LYS A 1 122 ? 7.132 1.051 -38.108 1.00 62.88 122 LYS A C 1
ATOM 977 O O . LYS A 1 122 ? 7.128 0.210 -39.003 1.00 62.88 122 LYS A O 1
ATOM 982 N N . TRP A 1 123 ? 6.075 1.259 -37.324 1.00 59.38 123 TRP A N 1
ATOM 983 C CA . TRP A 1 123 ? 4.802 0.564 -37.525 1.00 59.38 123 TRP A CA 1
ATOM 984 C C . TRP A 1 123 ? 4.094 0.999 -38.814 1.00 59.38 123 TRP A C 1
ATOM 986 O O . TRP A 1 123 ? 3.609 0.139 -39.545 1.00 59.38 123 TRP A O 1
ATOM 996 N N . GLN A 1 124 ? 4.126 2.289 -39.171 1.00 59.59 124 GLN A N 1
ATOM 997 C CA . GLN A 1 124 ? 3.599 2.757 -40.462 1.00 59.59 124 GLN A CA 1
ATOM 998 C C . GLN A 1 124 ? 4.355 2.189 -41.673 1.00 59.59 124 GLN A C 1
ATOM 1000 O O . GLN A 1 124 ? 3.749 1.942 -42.717 1.00 59.59 124 GLN A O 1
ATOM 1005 N N . GLU A 1 125 ? 5.668 1.979 -41.567 1.00 59.69 125 GLU A N 1
ATOM 1006 C CA . GLU A 1 125 ? 6.456 1.340 -42.627 1.00 59.69 125 GLU A CA 1
ATOM 1007 C C . GLU A 1 125 ? 6.154 -0.158 -42.750 1.00 59.69 125 GLU A C 1
ATOM 1009 O O . GLU A 1 125 ? 6.087 -0.679 -43.865 1.00 59.69 125 GLU A O 1
ATOM 1014 N N . GLN A 1 126 ? 5.907 -0.849 -41.632 1.00 55.31 126 GLN A N 1
ATOM 1015 C CA . GLN A 1 126 ? 5.507 -2.259 -41.645 1.00 55.31 126 GLN A CA 1
ATOM 1016 C C . GLN A 1 126 ? 4.099 -2.467 -42.228 1.00 55.31 126 GLN A C 1
ATOM 1018 O O . GLN A 1 126 ? 3.900 -3.429 -42.970 1.00 55.31 126 GLN A O 1
ATOM 1023 N N . ASP A 1 127 ? 3.167 -1.532 -42.019 1.00 52.00 127 ASP A N 1
ATOM 1024 C CA . ASP A 1 127 ? 1.831 -1.557 -42.644 1.00 52.00 127 ASP A CA 1
ATOM 1025 C C . ASP A 1 127 ? 1.846 -1.327 -44.170 1.00 52.00 127 ASP A C 1
ATOM 1027 O O . ASP A 1 127 ? 0.880 -1.635 -44.872 1.00 52.00 127 ASP A O 1
ATOM 1031 N N . ARG A 1 128 ? 2.952 -0.830 -44.742 1.00 52.94 128 ARG A N 1
ATOM 1032 C CA . ARG A 1 128 ? 3.119 -0.781 -46.208 1.00 52.94 128 ARG A CA 1
ATOM 1033 C C . ARG A 1 128 ? 3.463 -2.145 -46.803 1.00 52.94 128 ARG A C 1
ATOM 1035 O O . ARG A 1 128 ? 3.185 -2.378 -47.978 1.00 52.94 128 ARG A O 1
ATOM 1042 N N . VAL A 1 129 ? 4.027 -3.063 -46.016 1.00 50.75 129 VAL A N 1
ATOM 1043 C CA . VAL A 1 129 ? 4.399 -4.409 -46.485 1.00 50.75 129 VAL A CA 1
ATOM 1044 C C . VAL A 1 129 ? 3.157 -5.294 -46.652 1.00 50.75 129 VAL A C 1
ATOM 1046 O O . VAL A 1 129 ? 3.098 -6.107 -47.574 1.00 50.75 129 VAL A O 1
ATOM 1049 N N . THR A 1 130 ? 2.108 -5.081 -45.855 1.00 48.03 130 THR A N 1
ATOM 1050 C CA . THR A 1 130 ? 0.809 -5.767 -45.984 1.00 48.03 130 THR A CA 1
ATOM 1051 C C . THR A 1 130 ? 0.023 -5.351 -47.231 1.00 48.03 130 THR A C 1
ATOM 1053 O O . THR A 1 130 ? -0.754 -6.155 -47.744 1.00 48.03 130 THR A O 1
ATOM 1056 N N . GLN A 1 131 ? 0.274 -4.163 -47.798 1.00 51.28 131 GLN A N 1
ATOM 1057 C CA . GLN A 1 131 ? -0.335 -3.742 -49.072 1.00 51.28 131 GLN A CA 1
ATOM 1058 C C . GLN A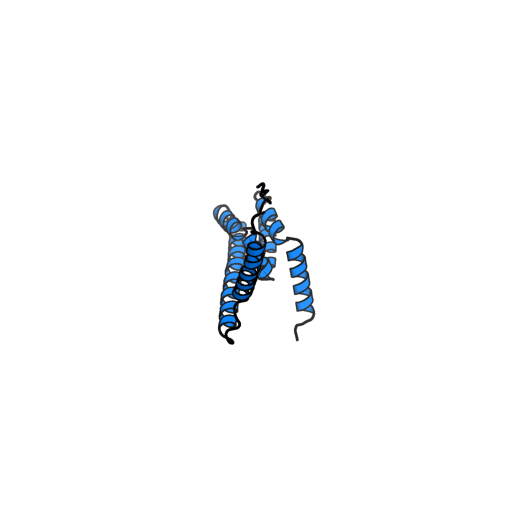 1 131 ? 0.243 -4.483 -50.290 1.00 51.28 131 GLN A C 1
ATOM 1060 O O . GLN A 1 131 ? -0.433 -4.614 -51.309 1.00 51.28 131 GLN A O 1
ATOM 1065 N N . ILE A 1 132 ? 1.459 -5.034 -50.191 1.00 51.72 132 ILE A N 1
ATOM 1066 C CA . ILE A 1 132 ? 2.075 -5.827 -51.271 1.00 51.72 132 ILE A CA 1
ATOM 1067 C C . ILE A 1 132 ? 1.435 -7.227 -51.360 1.00 51.72 132 ILE A C 1
ATOM 1069 O O . ILE A 1 132 ? 1.340 -7.797 -52.447 1.00 51.72 132 ILE A O 1
ATOM 1073 N N . PHE A 1 133 ? 0.923 -7.757 -50.243 1.00 43.84 133 PHE A N 1
ATOM 1074 C CA . PHE A 1 133 ? 0.276 -9.074 -50.178 1.00 43.84 133 PHE A CA 1
ATOM 1075 C C . PHE A 1 133 ? -1.209 -9.082 -50.584 1.00 43.84 133 PHE A C 1
ATOM 1077 O O . PHE A 1 133 ? -1.812 -10.151 -50.632 1.00 43.84 133 PHE A O 1
ATOM 1084 N N . GLN A 1 134 ? -1.798 -7.935 -50.942 1.00 49.94 134 GLN A N 1
ATOM 1085 C CA . GLN A 1 134 ? -3.179 -7.842 -51.442 1.00 49.94 134 GLN A CA 1
ATOM 1086 C C . GLN A 1 134 ? -3.270 -7.729 -52.974 1.00 49.94 134 GLN A C 1
ATOM 1088 O O . GLN A 1 134 ? -4.158 -7.063 -53.506 1.00 49.94 134 GLN A O 1
ATOM 1093 N N . ARG A 1 135 ? -2.375 -8.389 -53.724 1.00 45.12 135 ARG A N 1
ATOM 1094 C CA . ARG A 1 135 ? -2.620 -8.589 -55.162 1.00 45.12 135 ARG A CA 1
ATOM 1095 C C . ARG A 1 135 ? -3.663 -9.700 -55.359 1.00 45.12 135 ARG A C 1
ATOM 1097 O O . ARG A 1 135 ? -3.435 -10.814 -54.890 1.00 45.12 135 ARG A O 1
ATOM 1104 N N . PRO A 1 136 ? -4.783 -9.436 -56.053 1.00 45.81 136 PRO A N 1
ATOM 1105 C CA . PRO A 1 136 ? -5.790 -10.451 -56.328 1.00 45.81 136 PRO A CA 1
ATOM 1106 C C . PRO A 1 136 ? -5.243 -11.530 -57.270 1.00 45.81 136 PRO A C 1
ATOM 1108 O O . PRO A 1 136 ? -4.536 -11.242 -58.236 1.00 45.81 136 PRO A O 1
ATOM 1111 N N . TYR A 1 137 ? -5.595 -12.781 -56.977 1.00 46.12 137 TYR A N 1
ATOM 1112 C CA . TYR A 1 137 ? -5.377 -13.937 -57.841 1.00 46.12 137 TYR A CA 1
ATOM 1113 C C . TYR A 1 137 ? -6.127 -13.723 -59.168 1.00 46.12 137 TYR A C 1
ATOM 1115 O O . TYR A 1 137 ? -7.355 -13.664 -59.182 1.00 46.12 137 TYR A O 1
ATOM 1123 N N . ILE A 1 138 ? -5.401 -13.577 -60.279 1.00 51.75 138 ILE A N 1
ATOM 1124 C CA . ILE A 1 138 ? -5.987 -13.489 -61.623 1.00 51.75 138 ILE A CA 1
ATOM 1125 C C . ILE A 1 138 ? -6.097 -14.915 -62.173 1.00 51.75 138 ILE A C 1
ATOM 1127 O O . ILE A 1 138 ? -5.086 -15.566 -62.430 1.00 51.75 138 ILE A O 1
ATOM 1131 N N . SER A 1 139 ? -7.326 -15.406 -62.343 1.00 45.94 139 SER A N 1
ATOM 1132 C CA . SER A 1 139 ? -7.612 -16.682 -63.009 1.00 45.94 139 SER A CA 1
ATOM 1133 C C . SER A 1 139 ? -7.321 -16.586 -64.516 1.00 45.94 139 SER A C 1
ATOM 1135 O O . SER A 1 139 ? -7.778 -15.622 -65.138 1.00 45.94 139 SER A O 1
ATOM 1137 N N . PRO A 1 140 ? -6.656 -17.570 -65.145 1.00 42.84 140 PRO A N 1
ATOM 1138 C CA . PRO A 1 140 ? -6.450 -17.562 -66.587 1.00 42.84 140 PRO A CA 1
ATOM 1139 C C . PRO A 1 140 ? -7.753 -17.942 -67.306 1.00 42.84 140 PRO A C 1
ATOM 1141 O O . PRO A 1 140 ? -8.210 -19.082 -67.225 1.00 42.84 140 PRO A O 1
ATOM 1144 N N . GLN A 1 141 ? -8.366 -16.985 -68.007 1.00 41.59 141 GLN A N 1
ATOM 1145 C CA . GLN A 1 141 ? -9.471 -17.272 -68.923 1.00 41.59 141 GLN A CA 1
ATOM 1146 C C . GLN A 1 141 ? -8.918 -17.730 -70.277 1.00 41.59 141 GLN A C 1
ATOM 1148 O O . GLN A 1 141 ? -8.051 -17.087 -70.864 1.00 41.59 141 GLN A O 1
ATOM 1153 N N . HIS A 1 142 ? -9.432 -18.871 -70.735 1.00 43.06 142 HIS A N 1
ATOM 1154 C CA . HIS A 1 142 ? -9.227 -19.430 -72.065 1.00 43.06 142 HIS A CA 1
ATOM 1155 C C . HIS A 1 142 ? -9.691 -18.437 -73.141 1.00 43.06 142 HIS A C 1
ATOM 1157 O O . HIS A 1 142 ? -10.828 -17.972 -73.087 1.00 43.06 142 HIS A O 1
ATOM 1163 N N . GLN A 1 143 ? -8.858 -18.179 -74.151 1.00 36.84 143 GLN A N 1
ATOM 1164 C CA . GLN A 1 143 ? -9.327 -17.682 -75.444 1.00 36.84 143 GLN A CA 1
ATOM 1165 C C . GLN A 1 143 ? -9.429 -18.870 -76.400 1.00 36.84 143 GLN A C 1
ATOM 1167 O O . GLN A 1 143 ? -8.433 -19.503 -76.744 1.00 36.84 143 GLN A O 1
ATOM 1172 N N . VAL A 1 144 ? -10.670 -19.193 -76.756 1.00 38.50 144 VAL A N 1
ATOM 1173 C CA . VAL A 1 144 ? -11.050 -20.065 -77.864 1.00 38.50 144 VAL A CA 1
ATOM 1174 C C . VAL A 1 144 ? -11.611 -19.150 -78.954 1.00 38.50 144 VAL A C 1
ATOM 1176 O O . VAL A 1 144 ? -12.428 -18.284 -78.635 1.00 38.50 144 VAL A O 1
ATOM 1179 N N . LEU A 1 145 ? -11.184 -19.440 -80.191 1.00 36.91 145 LEU A N 1
ATOM 1180 C CA . LEU A 1 145 ? -11.467 -18.821 -81.500 1.00 36.91 145 LEU A CA 1
ATOM 1181 C C . LEU A 1 145 ? -10.554 -17.660 -81.907 1.00 36.91 145 LEU A C 1
ATOM 1183 O O . LEU A 1 145 ? -10.756 -16.520 -81.441 1.00 36.91 145 LEU A O 1
#

pLDDT: mean 74.49, std 20.66, range [36.84, 96.94]

Radius of gyration: 25.94 Å; chains: 1; bounding box: 45×41×97 Å

Secondary structure (DSSP, 8-state):
---HHHHHHHHHHHHHHHTTHHHHHHHHHHH-TT-HHHHHHHHHHHHHHHHH-HHHHHHHHHTTHHHHHHHHHHH--HHHHHHHHHHHHHHHHHHHHHHHHHHHHTTSS-----HHHHHHHHHHHHHHHHHHT------------